Protein 5JUH (pdb70)

Radius of gyration: 14.0 Å; Cα contacts (8 Å, |Δi|>4): 330; chains: 1; bounding box: 34×38×30 Å

Structure (mmCIF, N/CA/C/O backbone):
data_5JUH
#
_entry.id   5JUH
#
_cell.length_a   34.960
_cell.length_b   43.340
_cell.length_c   78.840
_cell.angle_alpha   90.00
_cell.angle_beta   90.00
_cell.angle_gamma   90.00
#
_symmetry.space_group_name_H-M   'P 21 21 21'
#
loop_
_entity.id
_entity.type
_entity.pdbx_description
1 polymer 'Antifreeze protein'
2 non-polymer 'CALCIUM ION'
3 water water
#
loop_
_atom_site.group_PDB
_atom_site.id
_atom_site.type_symbol
_atom_site.label_atom_id
_atom_site.label_alt_id
_atom_site.label_comp_id
_atom_site.label_asym_id
_atom_site.label_entity_id
_atom_site.label_seq_id
_atom_site.pdbx_PDB_ins_code
_atom_site.Cartn_x
_atom_site.Cartn_y
_atom_site.Cartn_z
_atom_site.occupancy
_atom_site.B_iso_or_equiv
_atom_site.auth_seq_id
_atom_site.auth_comp_id
_atom_site.auth_asym_id
_atom_site.auth_atom_id
_atom_site.pdbx_PDB_model_num
ATOM 1 N N . THR A 1 67 ? 18.558 3.496 22.650 1.00 52.12 21 THR A N 1
ATOM 2 C CA . THR A 1 67 ? 18.269 2.541 21.462 1.00 30.75 21 THR A CA 1
ATOM 3 C C . THR A 1 67 ? 17.621 3.239 20.254 1.00 35.97 21 THR A C 1
ATOM 4 O O . THR A 1 67 ? 16.374 3.615 20.260 1.00 40.03 21 THR A O 1
ATOM 8 N N A LEU A 1 68 ? 18.461 3.454 19.233 0.50 32.43 22 LEU A N 1
ATOM 9 N N B LEU A 1 68 ? 18.466 3.421 19.247 0.50 31.96 22 LEU A N 1
ATOM 10 C CA A LEU A 1 68 ? 18.190 4.269 18.015 0.50 25.58 22 LEU A CA 1
ATOM 11 C CA B LEU A 1 68 ? 18.146 4.194 18.045 0.50 25.25 22 LEU A CA 1
ATOM 12 C C A LEU A 1 68 ? 18.253 3.400 16.754 0.50 25.81 22 LEU A C 1
ATOM 13 C C B LEU A 1 68 ? 18.195 3.273 16.862 0.50 25.43 22 LEU A C 1
ATOM 14 O O A LEU A 1 68 ? 19.312 2.813 16.441 0.50 26.88 22 LEU A O 1
ATOM 15 O O B LEU A 1 68 ? 19.236 2.726 16.524 0.50 27.81 22 LEU A O 1
ATOM 24 N N . ILE A 1 69 ? 17.102 3.246 16.143 1.00 29.78 23 ILE A N 1
ATOM 25 C CA . ILE A 1 69 ? 16.862 2.249 15.176 1.00 21.86 23 ILE A CA 1
ATOM 26 C C . ILE A 1 69 ? 16.466 2.980 13.916 1.00 21.79 23 ILE A C 1
ATOM 27 O O . ILE A 1 69 ? 15.615 3.824 13.937 1.00 25.89 23 ILE A O 1
ATOM 32 N N . GLY A 1 70 ? 17.090 2.557 12.768 1.00 17.89 24 GLY A N 1
ATOM 33 C CA . GLY A 1 70 ? 16.681 3.053 11.480 1.00 15.76 24 GLY A CA 1
ATOM 34 C C . GLY A 1 70 ? 15.539 2.241 10.900 1.00 15.95 24 GLY A C 1
ATOM 35 O O . GLY A 1 70 ? 14.822 1.545 11.673 1.00 20.17 24 GLY A O 1
ATOM 36 N N . GLY A 1 71 ? 15.335 2.368 9.592 1.00 13.69 25 GLY A N 1
ATOM 37 C CA . GLY A 1 71 ? 14.398 1.569 8.883 1.00 14.84 25 GLY A CA 1
ATOM 38 C C . GLY A 1 71 ? 15.018 0.933 7.711 1.00 14.78 25 GLY A C 1
ATOM 39 O O . GLY A 1 71 ? 16.232 0.783 7.637 1.00 14.63 25 GLY A O 1
ATOM 40 N N . GLN A 1 72 ? 14.195 0.450 6.737 1.00 16.06 26 GLN A N 1
ATOM 41 C CA . GLN A 1 72 ? 14.691 -0.350 5.669 1.00 18.30 26 GLN A CA 1
ATOM 42 C C . GLN A 1 72 ? 15.454 0.504 4.622 1.00 17.08 26 GLN A C 1
ATOM 43 O O . GLN A 1 72 ? 16.112 -0.075 3.769 1.00 22.17 26 GLN A O 1
ATOM 49 N N . GLY A 1 73 ? 15.402 1.845 4.700 1.00 15.68 27 GLY A N 1
ATOM 50 C CA . GLY A 1 73 ? 16.168 2.694 3.798 1.00 15.79 27 GLY A CA 1
ATOM 51 C C . GLY A 1 73 ? 17.509 3.088 4.355 1.00 13.93 27 GLY A C 1
ATOM 52 O O . GLY A 1 73 ? 18.012 2.534 5.357 1.00 15.21 27 GLY A O 1
ATOM 53 N N . ASP A 1 74 ? 18.086 4.040 3.664 1.00 13.45 28 ASP A N 1
ATOM 54 C CA . ASP A 1 74 ? 19.462 4.514 3.920 1.00 11.89 28 ASP A CA 1
ATOM 55 C C . ASP A 1 74 ? 19.439 5.639 4.934 1.00 15.52 28 ASP A C 1
ATOM 56 O O . ASP A 1 74 ? 18.991 6.757 4.566 1.00 16.09 28 ASP A O 1
ATOM 61 N N . ASP A 1 75 ? 19.773 5.321 6.170 1.00 12.05 29 ASP A N 1
ATOM 62 C CA . ASP A 1 75 ? 19.601 6.218 7.303 1.00 12.00 29 ASP A CA 1
ATOM 63 C C . ASP A 1 75 ? 20.920 6.812 7.782 1.00 11.43 29 ASP A C 1
ATOM 64 O O . ASP A 1 75 ? 22.023 6.386 7.353 1.00 13.12 29 ASP A O 1
ATOM 69 N N . VAL A 1 76 ? 20.785 7.830 8.641 1.00 12.52 30 VAL A N 1
ATOM 70 C CA . VAL A 1 76 ? 21.985 8.399 9.266 1.00 13.84 30 VAL A CA 1
ATOM 71 C C . VAL A 1 76 ? 21.600 8.354 10.757 1.00 13.24 30 VAL A C 1
ATOM 72 O O . VAL A 1 76 ? 20.653 8.954 11.224 1.00 14.88 30 VAL A O 1
ATOM 76 N N . LEU A 1 77 ? 22.395 7.631 11.547 1.00 12.59 31 LEU A N 1
ATOM 77 C CA A LEU A 1 77 ? 22.115 7.325 12.944 0.50 13.14 31 LEU A CA 1
ATOM 78 C CA B LEU A 1 77 ? 22.105 7.333 12.939 0.50 13.02 31 LEU A CA 1
ATOM 79 C C . LEU A 1 77 ? 23.229 7.967 13.804 1.00 13.15 31 LEU A C 1
ATOM 80 O O . LEU A 1 77 ? 24.422 7.893 13.500 1.00 14.33 31 LEU A O 1
ATOM 89 N N . PHE A 1 78 ? 22.820 8.585 14.910 1.00 13.10 32 PHE A N 1
ATOM 90 C CA . PHE A 1 78 ? 23.764 9.286 15.770 1.00 14.38 32 PHE A CA 1
ATOM 91 C C . PHE A 1 78 ? 23.217 9.333 17.180 1.00 13.88 32 PHE A C 1
ATOM 92 O O . PHE A 1 78 ? 22.106 9.778 17.397 1.00 15.72 32 PHE A O 1
ATOM 100 N N . GLY A 1 79 ? 24.045 8.921 18.122 1.00 12.91 33 GLY A N 1
ATOM 101 C CA . GLY A 1 79 ? 23.562 8.884 19.562 1.00 14.60 33 GLY A CA 1
ATOM 102 C C . GLY A 1 79 ? 23.796 10.216 20.309 1.00 15.57 33 GLY A C 1
ATOM 103 O O . GLY A 1 79 ? 23.481 10.307 21.462 1.00 16.29 33 GLY A O 1
ATOM 104 N N . GLY A 1 80 ? 24.463 11.161 19.652 1.00 14.54 34 GLY A N 1
ATOM 105 C CA . GLY A 1 80 ? 24.931 12.389 20.313 1.00 16.74 34 GLY A CA 1
ATOM 106 C C . GLY A 1 80 ? 26.357 12.506 20.652 1.00 20.70 34 GLY A C 1
ATOM 107 O O . GLY A 1 80 ? 27.028 11.512 20.825 1.00 16.39 34 GLY A O 1
ATOM 108 N N . ASP A 1 81 ? 26.834 13.753 20.808 1.00 19.29 35 ASP A N 1
ATOM 109 C CA . ASP A 1 81 ? 28.181 13.940 21.362 1.00 18.49 35 ASP A CA 1
ATOM 110 C C . ASP A 1 81 ? 27.924 13.962 22.906 1.00 20.85 35 ASP A C 1
ATOM 111 O O . ASP A 1 81 ? 27.846 15.025 23.524 1.00 22.18 35 ASP A O 1
ATOM 116 N N . ASP A 1 82 ? 27.818 12.770 23.542 1.00 18.93 36 ASP A N 1
ATOM 117 C CA . ASP A 1 82 ? 27.186 12.53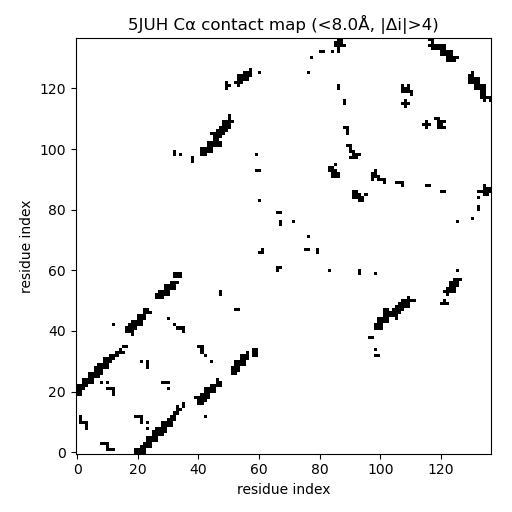8 24.880 1.00 16.21 36 ASP A CA 1
ATOM 118 C C . ASP A 1 82 ? 28.221 11.817 25.762 1.00 16.49 36 ASP A C 1
ATOM 119 O O . ASP A 1 82 ? 29.360 11.718 25.378 1.00 19.05 36 ASP A O 1
ATOM 124 N N . SER A 1 83 ? 27.809 11.220 26.901 1.00 15.49 37 SER A N 1
ATOM 125 C CA . SER A 1 83 ? 28.659 10.435 27.825 1.00 16.18 37 SER A CA 1
ATOM 126 C C . SER A 1 83 ? 28.046 9.119 28.156 1.00 17.17 37 SER A C 1
ATOM 127 O O . SER A 1 83 ? 28.387 8.509 29.168 1.00 18.51 37 SER A O 1
ATOM 130 N N . LEU A 1 84 ? 27.200 8.617 27.283 1.00 14.91 38 LEU A N 1
ATOM 131 C CA . LEU A 1 84 ? 26.444 7.435 27.547 1.00 14.86 38 LEU A CA 1
ATOM 132 C C . LEU A 1 84 ? 26.432 6.467 26.381 1.00 13.76 38 LEU A C 1
ATOM 133 O O . LEU A 1 84 ? 26.487 6.897 25.249 1.00 14.84 38 LEU A O 1
ATOM 138 N N . VAL A 1 85 ? 26.323 5.201 26.695 1.00 13.67 39 VAL A N 1
ATOM 139 C CA . VAL A 1 85 ? 26.173 4.198 25.634 1.00 13.81 39 VAL A CA 1
ATOM 140 C C . VAL A 1 85 ? 24.822 4.256 25.018 1.00 13.80 39 VAL A C 1
ATOM 141 O O . VAL A 1 85 ? 23.788 4.073 25.668 1.00 16.80 39 VAL A O 1
ATOM 145 N N . ASP A 1 86 ? 24.817 4.381 23.704 1.00 14.43 40 ASP A N 1
ATOM 146 C CA . ASP A 1 86 ? 23.602 4.185 22.897 1.00 13.44 40 ASP A CA 1
ATOM 147 C C . ASP A 1 86 ? 23.738 2.910 22.094 1.00 13.32 40 ASP A C 1
ATOM 148 O O . ASP A 1 86 ? 24.860 2.559 21.742 1.00 14.00 40 ASP A O 1
ATOM 153 N N . THR A 1 87 ? 22.611 2.268 21.855 1.00 12.59 41 THR A N 1
ATOM 154 C CA . THR A 1 87 ? 22.621 1.085 20.965 1.00 13.40 41 THR A CA 1
ATOM 155 C C . THR A 1 87 ? 22.025 1.559 19.632 1.00 14.41 41 THR A C 1
ATOM 156 O O . THR A 1 87 ? 20.918 2.019 19.584 1.00 17.49 41 THR A O 1
ATOM 160 N N . LEU A 1 88 ? 22.755 1.378 18.583 1.00 13.30 42 LEU A N 1
ATOM 161 C CA . LEU A 1 88 ? 22.428 1.895 17.260 1.00 13.60 42 LEU A CA 1
ATOM 162 C C . LEU A 1 88 ? 22.196 0.682 16.369 1.00 11.77 42 LEU A C 1
ATOM 163 O O . LEU A 1 88 ? 23.050 -0.216 16.322 1.00 13.19 42 LEU A O 1
ATOM 168 N N . THR A 1 89 ? 21.100 0.652 15.652 1.00 12.54 43 THR A N 1
ATOM 169 C CA . THR A 1 89 ? 20.800 -0.425 14.712 1.00 10.92 43 THR A CA 1
ATOM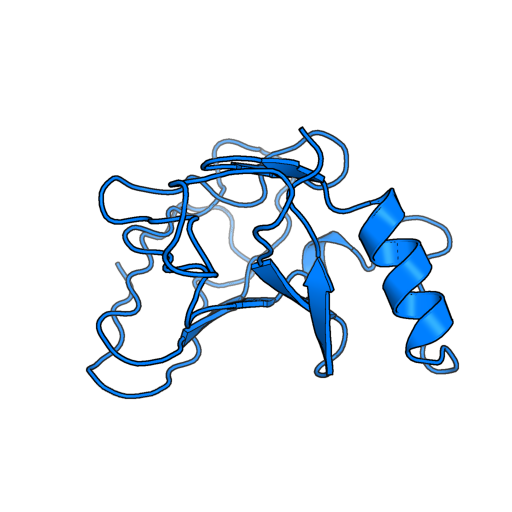 170 C C . THR A 1 89 ? 20.315 0.168 13.368 1.00 14.35 43 THR A C 1
ATOM 171 O O . THR A 1 89 ? 19.321 0.904 13.353 1.00 14.59 43 THR A O 1
ATOM 175 N N . GLY A 1 90 ? 20.961 -0.188 12.262 1.00 12.41 44 GLY A N 1
ATOM 176 C CA . GLY A 1 90 ? 20.604 0.439 10.998 1.00 13.27 44 GLY A CA 1
ATOM 177 C C . GLY A 1 90 ? 19.460 -0.248 10.232 1.00 12.34 44 GLY A C 1
ATOM 178 O O . GLY A 1 90 ? 18.768 0.388 9.447 1.00 12.83 44 GLY A O 1
ATOM 179 N N . LEU A 1 91 ? 19.325 -1.552 10.476 1.00 14.40 45 LEU A N 1
ATOM 180 C CA . LEU A 1 91 ? 18.410 -2.368 9.711 1.00 14.24 45 LEU A CA 1
ATOM 181 C C . LEU A 1 91 ? 18.863 -2.383 8.242 1.00 14.06 45 LEU A C 1
ATOM 182 O O . LEU A 1 91 ? 20.047 -2.169 7.945 1.00 14.21 45 LEU A O 1
ATOM 187 N N . GLU A 1 92 ? 17.928 -2.712 7.323 1.00 14.50 46 GLU A N 1
ATOM 188 C CA . GLU A 1 92 ? 18.274 -2.771 5.979 1.00 14.80 46 GLU A CA 1
ATOM 189 C C . GLU A 1 92 ? 18.683 -1.409 5.426 1.00 13.69 46 GLU A C 1
ATOM 190 O O . GLU A 1 92 ? 18.556 -0.391 6.061 1.00 13.93 46 GLU A O 1
ATOM 196 N N . GLY A 1 93 ? 19.207 -1.435 4.229 1.00 13.19 47 GLY A N 1
ATOM 197 C CA . GLY A 1 93 ? 19.737 -0.279 3.624 1.00 14.55 47 GLY A CA 1
ATOM 198 C C . GLY A 1 93 ? 21.139 0.032 4.089 1.00 11.59 47 GLY A C 1
ATOM 199 O O . GLY A 1 93 ? 21.682 -0.605 4.970 1.00 12.52 47 GLY A O 1
ATOM 200 N N . SER A 1 94 ? 21.728 1.060 3.469 1.00 12.59 48 SER A N 1
ATOM 201 C CA . SER A 1 94 ? 23.115 1.366 3.679 1.00 11.17 48 SER A CA 1
ATOM 202 C C . SER A 1 94 ? 23.129 2.575 4.638 1.00 14.04 48 SER A C 1
ATOM 203 O O . SER A 1 94 ? 22.717 3.680 4.233 1.00 13.20 48 SER A O 1
ATOM 206 N N . ASP A 1 95 ? 23.476 2.339 5.888 1.00 10.73 49 ASP A N 1
ATOM 207 C CA . ASP A 1 95 ? 23.285 3.316 6.963 1.00 11.81 49 ASP A CA 1
ATOM 208 C C . ASP A 1 95 ? 24.613 3.880 7.341 1.00 10.84 49 ASP A C 1
ATOM 209 O O . ASP A 1 95 ? 25.627 3.166 7.443 1.00 12.27 49 ASP A O 1
ATOM 214 N N . ILE A 1 96 ? 24.598 5.171 7.689 1.00 10.27 50 ILE A N 1
ATOM 215 C CA . ILE A 1 96 ? 25.808 5.821 8.216 1.00 10.53 50 ILE A CA 1
ATOM 216 C C . ILE A 1 96 ? 25.617 5.915 9.747 1.00 11.68 50 ILE A C 1
ATOM 217 O O . ILE A 1 96 ? 24.619 6.434 10.232 1.00 11.40 50 ILE A O 1
ATOM 222 N N . PHE A 1 97 ? 26.587 5.407 10.462 1.00 10.01 51 PHE A N 1
ATOM 223 C CA . PHE A 1 97 ? 26.633 5.569 11.892 1.00 10.62 51 PHE A CA 1
ATOM 224 C C . PHE A 1 97 ? 27.642 6.622 12.230 1.00 11.52 51 PHE A C 1
ATOM 225 O O . PHE A 1 97 ? 28.824 6.494 11.931 1.00 11.18 51 PHE A O 1
ATOM 233 N N . ILE A 1 98 ? 27.146 7.736 12.784 1.00 10.33 52 ILE A N 1
ATOM 234 C CA . ILE A 1 98 ? 28.059 8.798 13.234 1.00 10.89 52 ILE A CA 1
ATOM 235 C C . ILE A 1 98 ? 28.522 8.580 14.626 1.00 12.07 52 ILE A C 1
ATOM 236 O O . ILE A 1 98 ? 27.687 8.352 15.487 1.00 14.46 52 ILE A O 1
ATOM 241 N N . LEU A 1 99 ? 29.813 8.562 14.854 1.00 11.50 53 LEU A N 1
ATOM 242 C CA . LEU A 1 99 ? 30.340 8.225 16.160 1.00 11.88 53 LEU A CA 1
ATOM 243 C C . LEU A 1 99 ? 31.076 9.450 16.747 1.00 13.98 53 LEU A C 1
ATOM 244 O O . LEU A 1 99 ? 31.798 10.145 16.099 1.00 16.03 53 LEU A O 1
ATOM 249 N N . ASN A 1 100 ? 30.881 9.599 18.020 1.00 13.30 54 ASN A N 1
ATOM 250 C CA . ASN A 1 100 ? 31.514 10.608 18.871 1.00 12.03 54 ASN A CA 1
ATOM 251 C C . ASN A 1 100 ? 32.747 10.058 19.503 1.00 13.40 54 ASN A C 1
ATOM 252 O O . ASN A 1 100 ? 32.811 8.904 19.963 1.00 16.16 54 ASN A O 1
ATOM 257 N N . ASP A 1 101 ? 33.708 10.930 19.702 1.00 14.12 55 ASP A N 1
ATOM 258 C CA . ASP A 1 101 ? 34.919 10.550 20.421 1.00 16.62 55 ASP A CA 1
ATOM 259 C C . ASP A 1 101 ? 34.674 10.817 21.926 1.00 16.32 55 ASP A C 1
ATOM 260 O O . ASP A 1 101 ? 34.482 11.885 22.336 1.00 28.16 55 ASP A O 1
ATOM 265 N N . THR A 1 102 ? 34.828 9.863 22.737 1.00 14.56 56 T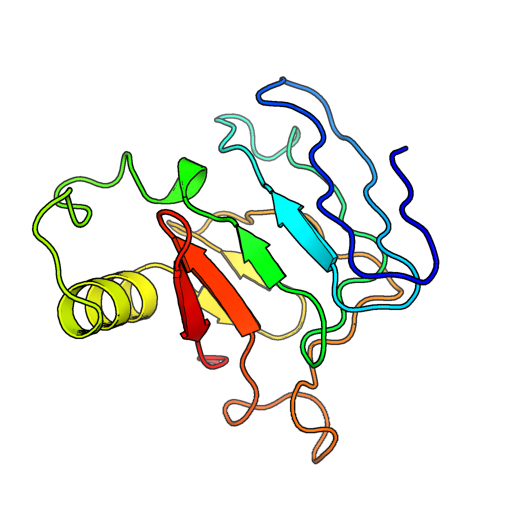HR A N 1
ATOM 266 C CA . THR A 1 102 ? 34.726 9.958 24.193 1.00 13.96 56 THR A CA 1
ATOM 267 C C . THR A 1 102 ? 36.141 9.823 24.757 1.00 16.16 56 THR A C 1
ATOM 268 O O . THR A 1 102 ? 36.996 9.306 24.121 1.00 17.04 56 THR A O 1
ATOM 272 N N . THR A 1 103 ? 36.362 10.307 25.988 1.00 13.59 57 THR A N 1
ATOM 273 C CA . THR A 1 103 ? 37.597 10.009 26.659 1.00 13.87 57 THR A CA 1
ATOM 274 C C . THR A 1 103 ? 37.522 8.745 27.463 1.00 15.68 57 THR A C 1
ATOM 275 O O . THR A 1 103 ? 38.530 8.088 27.626 1.00 19.41 57 THR A O 1
ATOM 279 N N . ASP A 1 104 ? 36.330 8.340 27.891 1.00 15.72 58 ASP A N 1
ATOM 280 C CA . ASP A 1 104 ? 36.131 7.102 28.683 1.00 14.98 58 ASP A CA 1
ATOM 281 C C . ASP A 1 104 ? 35.660 6.045 27.626 1.00 14.00 58 ASP A C 1
ATOM 282 O O . ASP A 1 104 ? 34.569 6.131 27.090 1.00 14.17 58 ASP A O 1
ATOM 287 N N . VAL A 1 105 ? 36.479 5.036 27.445 1.00 17.77 59 VAL A N 1
ATOM 288 C CA . VAL A 1 105 ? 36.143 4.013 26.410 1.00 18.98 59 VAL A CA 1
ATOM 289 C C . VAL A 1 105 ? 34.915 3.208 26.839 1.00 16.46 59 VAL A C 1
ATOM 290 O O . VAL A 1 105 ? 34.259 2.533 26.014 1.00 21.06 59 VAL A O 1
ATOM 294 N N . LEU A 1 106 ? 34.539 3.223 28.120 1.00 15.38 60 LEU A N 1
ATOM 295 C CA . LEU A 1 106 ? 33.296 2.601 28.523 1.00 15.37 60 LEU A CA 1
ATOM 296 C C . LEU A 1 106 ? 32.022 3.323 28.122 1.00 17.31 60 LEU A C 1
ATOM 297 O O . LEU A 1 106 ? 30.949 2.793 28.346 1.00 20.65 60 LEU A O 1
ATOM 302 N N . ASN A 1 107 ? 32.140 4.540 27.568 1.00 14.56 61 ASN A N 1
ATOM 303 C CA . ASN A 1 107 ? 30.989 5.282 27.192 1.00 13.54 61 ASN A CA 1
ATOM 304 C C . ASN A 1 107 ? 30.697 5.223 25.712 1.00 13.17 61 ASN A C 1
ATOM 305 O O . ASN A 1 107 ? 29.817 5.869 25.233 1.00 13.78 61 ASN A O 1
ATOM 310 N N . ILE A 1 108 ? 31.448 4.387 24.995 1.00 12.26 62 ILE A N 1
ATOM 311 C CA . ILE A 1 108 ? 31.250 4.324 23.540 1.00 12.94 62 ILE A CA 1
ATOM 312 C C . ILE A 1 108 ? 29.988 3.543 23.179 1.00 11.82 62 ILE A C 1
ATOM 313 O O . ILE A 1 108 ? 29.517 2.705 23.910 1.00 13.70 62 ILE A O 1
ATOM 318 N N . ASP A 1 109 ? 29.443 3.898 22.002 1.00 11.65 63 ASP A N 1
ATOM 319 C CA . ASP A 1 109 ? 28.220 3.267 21.501 1.00 11.70 63 ASP A CA 1
ATOM 320 C C . ASP A 1 109 ? 28.413 1.812 21.018 1.00 10.81 63 ASP A C 1
ATOM 321 O O . ASP A 1 109 ? 29.497 1.411 20.664 1.00 13.11 63 ASP A O 1
ATOM 326 N N . THR A 1 110 ? 27.283 1.086 21.000 1.00 10.52 64 THR A N 1
ATOM 327 C CA . THR A 1 110 ? 27.190 -0.232 20.364 1.00 11.87 64 THR A CA 1
ATOM 328 C C . THR A 1 110 ? 26.480 -0.049 19.037 1.00 11.19 64 THR A C 1
ATOM 329 O O . THR A 1 110 ? 25.413 0.602 18.956 1.00 12.64 64 THR A O 1
ATOM 333 N N . ILE A 1 111 ? 27.065 -0.620 17.982 1.00 10.31 65 ILE A N 1
ATOM 334 C CA . ILE A 1 111 ? 26.411 -0.737 16.682 1.00 10.95 65 ILE A CA 1
ATOM 335 C C . ILE A 1 111 ? 26.053 -2.201 16.554 1.00 11.00 65 ILE A C 1
ATOM 336 O O . ILE A 1 111 ? 26.968 -3.027 16.457 1.00 11.00 65 ILE A O 1
ATOM 341 N N . THR A 1 112 ? 24.786 -2.517 16.550 1.00 12.52 66 THR A N 1
ATOM 342 C CA . THR A 1 112 ? 24.386 -3.926 16.644 1.00 14.81 66 THR A CA 1
ATOM 343 C C . THR A 1 112 ? 24.557 -4.698 15.327 1.00 12.91 66 THR A C 1
ATOM 344 O O . THR A 1 112 ? 24.881 -5.902 15.462 1.00 15.76 66 THR A O 1
ATOM 348 N N . ASP A 1 113 ? 24.518 -4.024 14.159 1.00 11.38 67 ASP A N 1
ATOM 349 C CA . ASP A 1 113 ? 24.326 -4.753 12.937 1.00 10.92 67 ASP A CA 1
ATOM 350 C C . ASP A 1 113 ? 25.132 -4.088 11.808 1.00 12.41 67 ASP A C 1
ATOM 351 O O . ASP A 1 113 ? 24.592 -3.926 10.669 1.00 15.68 67 ASP A O 1
ATOM 356 N N . PHE A 1 114 ? 26.411 -3.754 12.060 1.00 11.79 68 PHE A N 1
ATOM 357 C CA . PHE A 1 114 ? 27.165 -3.087 11.005 1.00 11.05 68 PHE A CA 1
ATOM 358 C C . PHE A 1 114 ? 27.419 -4.122 9.888 1.00 12.08 68 PHE A C 1
ATOM 359 O O . PHE A 1 114 ? 28.103 -5.104 10.143 1.00 13.62 68 PHE A O 1
ATOM 367 N N . ASN A 1 115 ? 27.031 -3.763 8.679 1.00 11.26 69 ASN A N 1
ATOM 368 C CA . ASN A 1 115 ? 27.263 -4.602 7.500 1.00 11.91 69 ASN A CA 1
ATOM 369 C C . ASN A 1 115 ? 28.254 -3.845 6.652 1.00 11.96 69 ASN A C 1
ATOM 370 O O . ASN A 1 115 ? 27.907 -2.883 5.964 1.00 12.75 69 ASN A O 1
ATOM 375 N N . ALA A 1 116 ? 29.464 -4.379 6.520 1.00 11.01 70 ALA A N 1
ATOM 376 C CA . ALA A 1 116 ? 30.562 -3.661 5.875 1.00 10.63 70 ALA A CA 1
ATOM 377 C C . ALA A 1 116 ? 30.296 -3.495 4.354 1.00 11.60 70 ALA A C 1
ATOM 378 O O . ALA A 1 116 ? 30.965 -2.639 3.718 1.00 14.52 70 ALA A O 1
ATOM 380 N N . ALA A 1 117 ? 29.494 -4.377 3.748 1.00 12.20 71 ALA A N 1
ATOM 381 C CA . ALA A 1 117 ? 29.193 -4.214 2.328 1.00 12.66 71 ALA A CA 1
ATOM 382 C C . ALA A 1 117 ? 28.180 -3.120 2.034 1.00 14.45 71 ALA A C 1
ATOM 383 O O . ALA A 1 117 ? 28.051 -2.722 0.864 1.00 17.28 71 ALA A O 1
ATOM 385 N N . GLU A 1 118 ? 27.612 -2.498 3.078 1.00 11.46 72 GLU A N 1
ATOM 386 C CA . GLU A 1 118 ? 26.473 -1.556 2.832 1.00 10.80 72 GLU A CA 1
ATOM 387 C C . GLU A 1 118 ? 26.616 -0.266 3.712 1.00 11.67 72 GLU A C 1
ATOM 388 O O . GLU A 1 118 ? 26.553 0.839 3.223 1.00 11.26 72 GLU A O 1
ATOM 394 N N . ASP A 1 119 ? 26.823 -0.462 5.009 1.00 11.07 73 ASP A N 1
ATOM 395 C CA . ASP A 1 119 ? 26.855 0.612 5.956 1.00 9.31 73 ASP A CA 1
ATOM 396 C C . ASP A 1 119 ? 28.218 1.330 5.946 1.00 10.47 73 ASP A C 1
ATOM 397 O O . ASP A 1 119 ? 29.179 0.897 5.340 1.00 11.39 73 ASP A O 1
ATOM 402 N N . ALA A 1 120 ? 28.279 2.452 6.709 1.00 10.57 74 ALA A N 1
ATOM 403 C CA . ALA A 1 120 ? 29.504 3.249 6.794 1.00 10.26 74 ALA A CA 1
ATOM 404 C C . ALA A 1 120 ? 29.613 3.883 8.149 1.00 10.93 74 ALA A C 1
ATOM 405 O O . ALA A 1 120 ? 28.657 3.983 8.837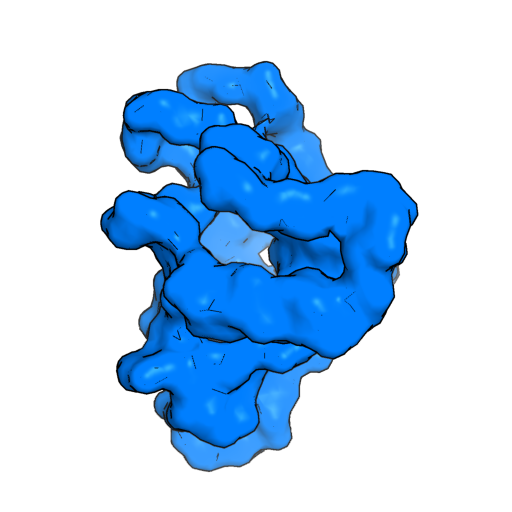 1.00 11.45 74 ALA A O 1
ATOM 407 N N . LEU A 1 121 ? 30.812 4.254 8.538 1.00 9.08 75 LEU A N 1
ATOM 408 C CA . LEU A 1 121 ? 31.064 4.919 9.787 1.00 9.57 75 LEU A CA 1
ATOM 409 C C . LEU A 1 121 ? 31.599 6.333 9.537 1.00 11.07 75 LEU A C 1
ATOM 410 O O . LEU A 1 121 ? 32.571 6.522 8.827 1.00 11.29 75 LEU A O 1
ATOM 415 N N . ASP A 1 122 ? 30.942 7.316 10.129 1.00 10.02 76 ASP A N 1
ATOM 416 C CA . ASP A 1 122 ? 31.458 8.694 10.094 1.00 10.63 76 ASP A CA 1
ATOM 417 C C . ASP A 1 122 ? 32.374 8.880 11.305 1.00 11.04 76 ASP A C 1
ATOM 418 O O . ASP A 1 122 ? 31.864 8.960 12.434 1.00 12.74 76 ASP A O 1
ATOM 423 N N . LEU A 1 123 ? 33.646 8.940 11.022 1.00 10.74 77 LEU A N 1
ATOM 424 C CA . LEU A 1 123 ? 34.610 9.005 12.090 1.00 11.95 77 LEU A CA 1
ATOM 425 C C . LEU A 1 123 ? 35.265 10.371 12.240 1.00 11.35 77 LEU A C 1
ATOM 426 O O . LEU A 1 123 ? 36.228 10.457 12.860 1.00 12.61 77 LEU A O 1
ATOM 431 N N . THR A 1 124 ? 34.678 11.350 11.601 1.00 10.97 78 THR A N 1
ATOM 432 C CA . THR A 1 124 ? 35.260 12.722 11.661 1.00 11.89 78 THR A CA 1
ATOM 433 C C . THR A 1 124 ? 35.587 13.197 13.059 1.00 12.87 78 THR A C 1
ATOM 434 O O . THR A 1 124 ? 36.625 13.691 13.267 1.00 14.86 78 THR A O 1
ATOM 438 N N . ASP A 1 125 ? 34.672 12.934 13.983 1.00 12.11 79 ASP A N 1
ATOM 439 C CA . ASP A 1 125 ? 34.932 13.416 15.348 1.00 12.56 79 ASP A CA 1
ATOM 440 C C . ASP A 1 125 ? 36.089 12.725 16.057 1.00 13.46 79 ASP A C 1
ATOM 441 O O . ASP A 1 125 ? 36.720 13.279 16.879 1.00 15.56 79 ASP A O 1
ATOM 446 N N . LEU A 1 126 ? 36.394 11.520 15.682 1.00 12.89 80 LEU A N 1
ATOM 447 C CA . LEU A 1 126 ? 37.527 10.823 16.253 1.00 14.10 80 LEU A CA 1
ATOM 448 C C . LEU A 1 126 ? 38.858 11.206 15.643 1.00 14.44 80 LEU A C 1
ATOM 449 O O . LEU A 1 126 ? 39.864 10.952 16.206 1.00 18.28 80 LEU A O 1
ATOM 454 N N . LEU A 1 127 ? 38.822 11.701 14.428 1.00 13.46 81 LEU A N 1
ATOM 455 C CA . LEU A 1 127 ? 39.985 11.931 13.623 1.00 13.20 81 LEU A CA 1
ATOM 456 C C . LEU A 1 127 ? 40.482 13.381 13.638 1.00 15.09 81 LEU A C 1
ATOM 457 O O . LEU A 1 127 ? 41.655 13.638 13.518 1.00 15.88 81 LEU A O 1
ATOM 462 N N . THR A 1 128 ? 39.541 14.289 13.783 1.00 14.10 82 THR A N 1
ATOM 463 C CA A THR A 1 128 ? 39.864 15.741 13.659 0.50 16.80 82 THR A CA 1
ATOM 464 C CA B THR A 1 128 ? 39.864 15.736 13.664 0.50 16.03 82 THR A CA 1
ATOM 465 C C . THR A 1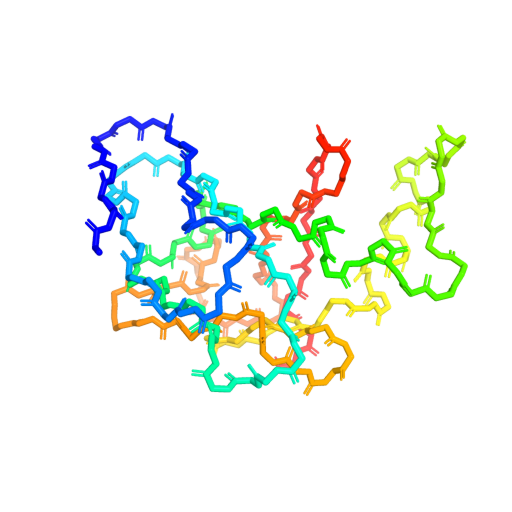 128 ? 40.812 16.277 14.713 1.00 18.09 82 THR A C 1
ATOM 466 O O . THR A 1 128 ? 41.662 17.113 14.354 1.00 20.96 82 THR A O 1
ATOM 473 N N . GLY A 1 129 ? 40.752 15.770 15.911 1.00 18.49 83 GLY A N 1
ATOM 474 C CA . GLY A 1 129 ? 41.665 16.226 16.956 1.00 20.05 83 GLY A CA 1
ATOM 475 C C . GLY A 1 129 ? 43.042 15.593 16.960 1.00 20.36 83 GLY A C 1
ATOM 476 O O . GLY A 1 129 ? 43.873 15.884 17.884 1.00 24.96 83 GLY A O 1
ATOM 477 N N . ILE A 1 130 ? 43.345 14.702 15.979 1.00 16.80 84 ILE A N 1
ATOM 478 C CA . ILE A 1 130 ? 44.728 14.178 15.823 1.00 18.44 84 ILE A CA 1
ATOM 479 C C . ILE A 1 130 ? 45.600 15.219 15.218 1.00 20.65 84 ILE A C 1
ATOM 480 O O . ILE A 1 130 ? 45.208 15.911 14.280 1.00 24.73 84 ILE A O 1
ATOM 485 N N . ALA A 1 131 ? 46.701 15.486 15.875 1.00 27.78 85 ALA A N 1
ATOM 486 C CA . ALA A 1 131 ? 47.602 16.509 15.434 1.00 30.53 85 ALA A CA 1
ATOM 487 C C . ALA A 1 131 ? 47.926 16.280 13.935 1.00 32.13 85 ALA A C 1
ATOM 488 O O . ALA A 1 131 ? 48.177 15.156 13.495 1.00 33.54 85 ALA A O 1
ATOM 490 N N . GLY A 1 132 ? 47.820 17.350 13.146 1.00 37.47 86 GLY A N 1
ATOM 491 C CA . GLY A 1 132 ? 48.075 17.246 11.713 1.00 34.41 86 GLY A CA 1
ATOM 492 C C . GLY A 1 132 ? 46.913 16.626 10.884 1.00 30.72 86 GLY A C 1
ATOM 493 O O . GLY A 1 132 ? 47.069 16.296 9.679 1.00 35.86 86 GLY A O 1
ATOM 494 N N . SER A 1 133 ? 45.718 16.421 11.462 1.00 24.39 87 SER A N 1
ATOM 495 C CA . SER A 1 133 ? 44.645 15.892 10.660 1.00 20.06 87 SER A CA 1
ATOM 496 C C . SER A 1 133 ? 44.352 16.794 9.450 1.00 19.38 87 SER A C 1
ATOM 497 O O . SER A 1 133 ? 44.524 18.023 9.496 1.00 20.99 87 SER A O 1
ATOM 500 N N . PRO A 1 134 ? 43.838 16.190 8.336 1.00 17.11 88 PRO A N 1
ATOM 501 C CA . PRO A 1 134 ? 43.645 16.978 7.103 1.00 15.98 88 PRO A CA 1
ATOM 502 C C . PRO A 1 134 ? 42.563 18.038 7.318 1.00 16.69 88 PRO A C 1
ATOM 503 O O . PRO A 1 134 ? 41.523 17.787 7.866 1.00 17.51 88 PRO A O 1
ATOM 507 N N . GLY A 1 135 ? 42.908 19.208 6.895 1.00 17.12 89 GLY A N 1
ATOM 508 C CA . GLY A 1 135 ? 42.082 20.370 6.955 1.00 19.79 89 GLY A CA 1
ATOM 509 C C . GLY A 1 135 ? 41.226 20.615 5.757 1.00 17.56 89 GLY A C 1
ATOM 510 O O . GLY A 1 135 ? 41.042 19.778 4.869 1.00 15.05 89 GLY A O 1
ATOM 511 N N . LYS A 1 136 ? 40.681 21.819 5.720 1.00 15.87 90 LYS A N 1
ATOM 512 C CA . LYS A 1 136 ? 39.769 22.236 4.653 1.00 17.85 90 LYS A CA 1
ATOM 513 C C . LYS A 1 136 ? 40.364 22.170 3.223 1.00 16.30 90 LYS A C 1
ATOM 514 O O . LYS A 1 136 ? 39.599 22.138 2.282 1.00 16.87 90 LYS A O 1
ATOM 520 N N . ASP A 1 137 ? 41.695 22.237 3.081 1.00 13.50 91 ASP A N 1
ATOM 521 C CA . ASP A 1 137 ? 42.322 22.268 1.776 1.00 14.97 91 ASP A CA 1
ATOM 522 C C . ASP A 1 137 ? 42.833 20.908 1.322 1.00 14.08 91 ASP A C 1
ATOM 523 O O . ASP A 1 137 ? 43.444 20.812 0.238 1.00 13.91 91 ASP A O 1
ATOM 528 N N . ALA A 1 138 ? 42.569 19.843 2.094 1.00 13.06 92 ALA A N 1
ATOM 529 C CA . ALA A 1 138 ? 43.100 18.541 1.698 1.00 14.83 92 ALA A CA 1
ATOM 530 C C . ALA A 1 138 ? 42.277 17.940 0.586 1.00 12.54 92 ALA A C 1
ATOM 531 O O . ALA A 1 138 ? 41.020 18.020 0.552 1.00 13.96 92 ALA A O 1
ATOM 533 N N . ASP A 1 139 ? 42.980 17.208 -0.278 1.00 12.27 93 ASP A N 1
ATOM 534 C CA . ASP A 1 139 ? 42.402 16.416 -1.327 1.00 11.61 93 ASP A CA 1
ATOM 535 C C . ASP A 1 139 ? 42.122 14.984 -0.870 1.00 10.78 93 ASP A C 1
ATOM 536 O O . ASP A 1 139 ? 42.564 14.567 0.166 1.00 11.56 93 ASP A O 1
ATOM 541 N N . VAL A 1 140 ? 41.519 14.169 -1.741 1.00 11.21 94 VAL A N 1
ATOM 542 C CA . VAL A 1 140 ? 41.087 12.836 -1.318 1.00 12.71 94 VAL A CA 1
ATOM 543 C C . VAL A 1 140 ? 42.323 11.922 -1.206 1.00 12.75 94 VAL A C 1
ATOM 544 O O . VAL A 1 140 ? 42.205 10.892 -0.511 1.00 13.73 94 VAL A O 1
ATOM 548 N N . ASP A 1 141 ? 43.492 12.206 -1.836 1.00 11.91 95 ASP A N 1
ATOM 549 C CA . ASP A 1 141 ? 44.653 11.336 -1.615 1.00 13.67 95 ASP A CA 1
ATOM 550 C C . ASP A 1 141 ? 45.279 11.616 -0.299 1.00 12.48 95 ASP A C 1
ATOM 551 O O . ASP A 1 141 ? 45.625 10.677 0.455 1.00 12.88 95 ASP A O 1
ATOM 556 N N . ALA A 1 142 ? 45.368 12.840 0.127 1.00 11.77 96 ALA A N 1
ATOM 557 C CA . ALA A 1 142 ? 45.855 13.165 1.467 1.00 12.67 96 ALA A CA 1
ATOM 558 C C . ALA A 1 142 ? 44.980 12.630 2.536 1.00 11.13 96 ALA A C 1
ATOM 559 O O . ALA A 1 142 ? 45.488 12.086 3.538 1.00 12.65 96 ALA A O 1
ATOM 561 N N . VAL A 1 143 ? 43.669 12.655 2.323 1.00 10.89 97 VAL A N 1
ATOM 562 C CA . VAL A 1 143 ? 42.749 12.126 3.323 1.00 11.23 97 VAL A CA 1
ATOM 563 C C . VAL A 1 143 ? 42.904 10.626 3.398 1.00 12.02 97 VAL A C 1
ATOM 564 O O . VAL A 1 143 ? 42.985 9.980 4.469 1.00 10.45 97 VAL A O 1
ATOM 568 N N . THR A 1 144 ? 42.975 9.967 2.231 1.00 12.70 98 THR A N 1
ATOM 569 C CA . THR A 1 144 ? 43.157 8.500 2.177 1.00 13.55 98 THR A CA 1
ATOM 570 C C . THR A 1 144 ? 44.405 8.094 2.937 1.00 10.97 98 THR A C 1
ATOM 571 O O . THR A 1 144 ? 44.387 7.126 3.730 1.00 11.88 98 THR A O 1
ATOM 575 N N . GLN A 1 145 ? 45.544 8.817 2.736 1.00 11.73 99 GLN A N 1
ATOM 576 C CA . GLN A 1 145 ? 46.785 8.464 3.396 1.00 12.20 99 GLN A CA 1
ATOM 577 C C . GLN A 1 145 ? 46.641 8.585 4.928 1.00 11.56 99 GLN A C 1
ATOM 578 O O . GLN A 1 145 ? 47.057 7.734 5.709 1.00 13.53 99 GLN A O 1
ATOM 584 N N . PHE A 1 146 ? 45.965 9.625 5.376 1.00 12.51 100 PHE A N 1
ATOM 585 C CA . PHE A 1 146 ? 45.736 9.881 6.787 1.00 11.77 100 PHE A CA 1
ATOM 586 C C . PHE A 1 146 ? 44.899 8.809 7.382 1.00 10.65 100 PHE A C 1
ATOM 587 O O . PHE A 1 146 ? 45.187 8.256 8.446 1.00 11.05 100 PHE A O 1
ATOM 595 N N . LEU A 1 147 ? 43.845 8.441 6.674 1.00 9.68 101 LEU A N 1
ATOM 596 C CA . LEU A 1 147 ? 42.902 7.425 7.173 1.00 10.86 101 LEU A CA 1
ATOM 597 C C . LEU A 1 147 ? 43.541 6.024 7.214 1.00 11.02 101 LEU A C 1
ATOM 598 O O . LEU A 1 147 ? 43.344 5.244 8.183 1.00 12.76 101 LEU A O 1
ATOM 603 N N . THR A 1 148 ? 44.371 5.722 6.219 1.00 11.07 102 THR A N 1
ATOM 604 C CA . THR A 1 148 ? 45.114 4.485 6.165 1.00 12.42 102 THR A CA 1
ATOM 605 C C . THR A 1 148 ? 46.036 4.328 7.372 1.00 11.77 102 THR A C 1
ATOM 606 O O . THR A 1 148 ? 46.137 3.244 7.948 1.00 15.53 102 THR A O 1
ATOM 610 N N . GLU A 1 149 ? 46.711 5.426 7.764 1.00 11.26 103 GLU A N 1
ATOM 611 C CA . GLU A 1 149 ? 47.631 5.380 8.845 1.00 14.26 103 GLU A CA 1
ATOM 612 C C . GLU A 1 149 ? 46.890 5.324 10.216 1.00 13.28 103 GLU A C 1
ATOM 613 O O . GLU A 1 149 ? 47.302 4.641 11.128 1.00 19.09 103 GLU A O 1
ATOM 619 N N . ASN A 1 150 ? 45.722 5.927 10.315 1.00 12.36 104 ASN A N 1
ATOM 620 C CA . ASN A 1 150 ? 45.090 6.157 11.591 1.00 11.07 104 ASN A CA 1
ATOM 621 C C . ASN A 1 150 ? 43.904 5.339 11.923 1.00 12.40 104 ASN A C 1
ATOM 622 O O . ASN A 1 150 ? 43.574 5.248 13.107 1.00 16.74 104 ASN A O 1
ATOM 627 N N . VAL A 1 151 ?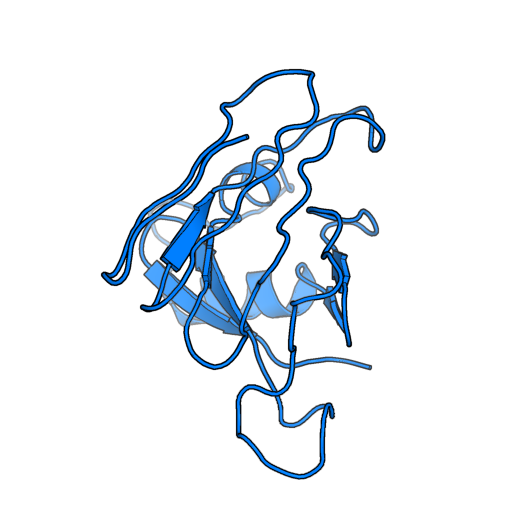 43.254 4.744 10.959 1.00 11.92 105 VAL A N 1
ATOM 628 C CA . VAL A 1 151 ? 42.075 3.951 11.196 1.00 11.20 105 VAL A CA 1
ATOM 629 C C . VAL A 1 151 ? 42.482 2.470 11.023 1.00 13.03 105 VAL A C 1
ATOM 630 O O . VAL A 1 151 ? 42.922 2.054 9.936 1.00 15.18 105 VAL A O 1
ATOM 634 N N . LYS A 1 152 ? 42.402 1.662 12.058 1.00 11.34 106 LYS A N 1
ATOM 635 C CA . LYS A 1 152 ? 42.786 0.277 12.036 1.00 12.08 106 LYS A CA 1
ATOM 636 C C . LYS A 1 152 ? 41.517 -0.548 12.012 1.00 11.52 106 LYS A C 1
ATOM 637 O O . LYS A 1 152 ? 40.760 -0.606 13.021 1.00 12.89 106 LYS A O 1
ATOM 643 N N . VAL A 1 153 ? 41.305 -1.257 10.892 1.00 10.88 107 VAL A N 1
ATOM 644 C CA . VAL A 1 153 ? 40.071 -2.066 10.687 1.00 10.67 107 VAL A CA 1
ATOM 645 C C . VAL A 1 153 ? 40.451 -3.529 10.778 1.00 12.29 107 VAL A C 1
ATOM 646 O O . VAL A 1 153 ? 41.365 -3.980 10.053 1.00 12.05 107 VAL A O 1
ATOM 650 N N . THR A 1 154 ? 39.779 -4.283 11.673 1.00 12.57 108 THR A N 1
ATOM 651 C CA . THR A 1 154 ? 39.995 -5.720 11.738 1.00 12.45 108 THR A CA 1
ATOM 652 C C . THR A 1 154 ? 38.643 -6.375 11.822 1.00 12.13 108 THR A C 1
ATOM 653 O O . THR A 1 154 ? 37.622 -5.701 11.842 1.00 13.34 108 THR A O 1
ATOM 657 N N . ASP A 1 155 ? 38.608 -7.717 11.847 1.00 12.87 109 ASP A N 1
ATOM 658 C CA . ASP A 1 155 ? 37.299 -8.363 11.857 1.00 12.01 109 ASP A CA 1
ATOM 659 C C . ASP A 1 155 ? 36.523 -8.116 13.159 1.00 13.82 109 ASP A C 1
ATOM 660 O O . ASP A 1 155 ? 36.787 -8.748 14.162 1.00 16.51 109 ASP A O 1
ATOM 665 N N . GLY A 1 156 ? 35.570 -7.240 13.114 1.00 13.41 110 GLY A N 1
ATOM 666 C CA . GLY A 1 156 ? 34.739 -6.866 14.298 1.00 13.68 110 GLY A CA 1
ATOM 667 C C . GLY A 1 156 ? 35.198 -5.708 15.120 1.00 12.14 110 GLY A C 1
ATOM 668 O O . GLY A 1 156 ? 34.583 -5.426 16.164 1.00 12.77 110 GLY A O 1
ATOM 669 N N . HIS A 1 157 ? 36.268 -5.050 14.633 1.00 11.23 111 HIS A N 1
ATOM 670 C CA . HIS A 1 157 ? 36.773 -3.904 15.347 1.00 9.87 111 HIS A CA 1
ATOM 671 C C . HIS A 1 157 ? 37.190 -2.796 14.367 1.00 11.10 111 HIS A C 1
ATOM 672 O O . HIS A 1 157 ? 37.776 -3.048 13.309 1.00 11.82 111 HIS A O 1
ATOM 679 N N . VAL A 1 158 ? 37.021 -1.562 14.863 1.00 11.55 112 VAL A N 1
ATOM 680 C CA . VAL A 1 158 ? 37.586 -0.395 14.175 1.00 9.52 112 VAL A CA 1
ATOM 681 C C . VAL A 1 158 ? 38.164 0.487 15.271 1.00 11.70 112 VAL A C 1
ATOM 682 O O . VAL A 1 158 ? 37.453 0.854 16.238 1.00 13.24 112 VAL A O 1
ATOM 686 N N . LYS A 1 159 ? 39.421 0.843 15.133 1.00 11.55 113 LYS A N 1
ATOM 687 C CA . LYS A 1 159 ? 40.148 1.552 16.178 1.00 13.48 113 LYS A CA 1
ATOM 688 C C . LYS A 1 159 ? 40.773 2.798 15.581 1.00 16.31 113 LYS A C 1
ATOM 689 O O . LYS A 1 159 ? 41.248 2.749 14.498 1.00 15.02 113 LYS A O 1
ATOM 695 N N . VAL A 1 160 ? 40.795 3.848 16.416 1.00 15.89 114 VAL A N 1
ATOM 696 C CA . VAL A 1 160 ? 41.583 5.085 16.131 1.00 18.14 114 VAL A CA 1
ATOM 697 C C . VAL A 1 160 ? 42.456 5.374 17.297 1.00 22.08 114 VAL A C 1
ATOM 698 O O . VAL A 1 160 ? 41.958 5.344 18.362 1.00 20.87 114 VAL A O 1
ATOM 702 N N . GLY A 1 161 ? 43.783 5.482 17.131 1.00 26.62 115 GLY A N 1
ATOM 703 C CA . GLY A 1 161 ? 44.631 5.643 18.305 1.00 34.71 115 GLY A CA 1
ATOM 704 C C . GLY A 1 161 ? 44.642 4.524 19.286 1.00 27.28 115 GLY A C 1
ATOM 705 O O . GLY A 1 161 ? 44.741 4.733 20.513 1.00 32.30 115 GLY A O 1
ATOM 706 N N . GLY A 1 162 ? 44.468 3.283 18.749 1.00 27.83 116 GLY A N 1
ATOM 707 C CA . GLY A 1 162 ? 44.356 2.140 19.594 1.00 30.74 116 GLY A CA 1
ATOM 708 C C . GLY A 1 162 ? 43.149 1.916 20.397 1.00 24.78 116 GLY A C 1
ATOM 709 O O . GLY A 1 162 ? 43.184 1.100 21.265 1.00 26.61 116 GLY A O 1
ATOM 710 N N . GLU A 1 163 ? 42.120 2.741 20.184 1.00 20.91 117 GLU A N 1
ATOM 711 C CA . GLU A 1 163 ? 40.928 2.652 20.928 1.00 21.43 117 GLU A CA 1
ATOM 712 C C . GLU A 1 163 ? 39.760 2.328 19.990 1.00 14.21 117 GLU A C 1
ATOM 713 O O . GLU A 1 163 ? 39.614 2.948 18.964 1.00 14.39 117 GLU A O 1
ATOM 719 N N . ASP A 1 164 ? 38.861 1.476 20.472 1.00 14.81 118 ASP A N 1
ATOM 720 C CA . ASP A 1 164 ? 37.661 1.144 19.787 1.00 12.49 118 ASP A CA 1
ATOM 721 C C . ASP A 1 164 ? 36.739 2.383 19.585 1.00 13.20 118 ASP A C 1
ATOM 722 O O . ASP A 1 164 ? 36.547 3.200 20.481 1.00 14.00 118 ASP A O 1
ATOM 727 N N . VAL A 1 165 ? 36.274 2.518 18.368 1.00 12.74 119 VAL A N 1
ATOM 728 C CA . VAL A 1 165 ? 35.354 3.616 18.060 1.00 11.90 119 VAL A CA 1
ATOM 729 C C . VAL A 1 165 ? 33.937 3.320 18.522 1.00 12.79 119 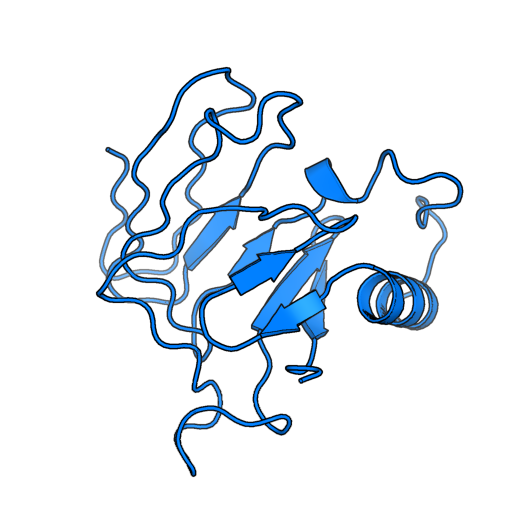VAL A C 1
ATOM 730 O O . VAL A 1 165 ? 33.085 4.225 18.636 1.00 13.08 119 VAL A O 1
ATOM 734 N N . ALA A 1 166 ? 33.652 2.015 18.622 1.00 11.64 120 ALA A N 1
ATOM 735 C CA . ALA A 1 166 ? 32.315 1.501 18.934 1.00 11.63 120 ALA A CA 1
ATOM 736 C C . ALA A 1 166 ? 32.502 0.050 19.341 1.00 11.28 120 ALA A C 1
ATOM 737 O O . ALA A 1 166 ? 33.482 -0.539 18.953 1.00 11.93 120 ALA A O 1
ATOM 739 N N . ASN A 1 167 ? 31.493 -0.528 19.997 1.00 11.48 121 ASN A N 1
ATOM 740 C CA . ASN A 1 167 ? 31.454 -1.982 20.156 1.00 12.19 121 ASN A CA 1
ATOM 741 C C . ASN A 1 167 ? 30.532 -2.516 19.099 1.00 10.77 121 ASN A C 1
ATOM 742 O O . ASN A 1 167 ? 29.413 -2.050 18.966 1.00 13.58 121 ASN A O 1
ATOM 747 N N . PHE A 1 168 ? 30.985 -3.429 18.282 1.00 12.17 122 PHE A N 1
ATOM 748 C CA . PHE A 1 168 ? 30.222 -4.043 17.219 1.00 11.14 122 PHE A CA 1
ATOM 749 C C . PHE A 1 168 ? 29.499 -5.266 17.704 1.00 12.95 122 PHE A C 1
ATOM 750 O O . PHE A 1 168 ? 30.118 -6.120 18.299 1.00 15.26 122 PHE A O 1
ATOM 758 N N . GLY A 1 169 ? 28.183 -5.325 17.561 1.00 13.03 123 GLY A N 1
ATOM 759 C CA . GLY A 1 169 ? 27.350 -6.363 18.097 1.00 14.36 123 GLY A CA 1
ATOM 760 C C . GLY A 1 169 ? 27.204 -7.591 17.234 1.00 15.33 123 GLY A C 1
ATOM 761 O O . GLY A 1 169 ? 27.872 -7.691 16.217 1.00 16.20 123 GLY A O 1
ATOM 762 N N . SER A 1 170 ? 26.332 -8.501 17.638 1.00 17.27 124 SER A N 1
ATOM 763 C CA . SER A 1 170 ? 26.346 -9.854 17.017 1.00 23.11 124 SER A CA 1
ATOM 764 C C . SER A 1 170 ? 25.753 -9.969 15.710 1.00 18.67 124 SER A C 1
ATOM 765 O O . SER A 1 170 ? 25.958 -10.982 15.040 1.00 22.57 124 SER A O 1
ATOM 768 N N . ASP A 1 171 ? 25.059 -8.960 15.214 1.00 16.61 125 ASP A N 1
ATOM 769 C CA . ASP A 1 171 ? 24.578 -9.028 13.890 1.00 17.40 125 ASP A CA 1
ATOM 770 C C . ASP A 1 171 ? 25.520 -8.317 12.910 1.00 16.02 125 ASP A C 1
ATOM 771 O O . ASP A 1 171 ? 25.145 -8.178 11.735 1.00 17.28 125 ASP A O 1
ATOM 776 N N . SER A 1 172 ? 26.736 -7.929 13.330 1.00 13.10 126 SER A N 1
ATOM 777 C CA . SER A 1 172 ? 27.666 -7.265 12.419 1.00 12.30 126 SER A CA 1
ATOM 778 C C . SER A 1 172 ? 28.339 -8.277 11.494 1.00 13.53 126 SER A C 1
ATOM 779 O O . SER A 1 172 ? 28.490 -9.470 11.811 1.00 14.00 126 SER A O 1
ATOM 782 N N . ASN A 1 173 ? 28.833 -7.756 10.392 1.00 11.55 127 ASN A N 1
ATOM 783 C CA . ASN A 1 173 ? 29.452 -8.606 9.341 1.00 12.50 127 ASN A CA 1
ATOM 784 C C . ASN A 1 173 ? 30.495 -7.779 8.672 1.00 11.87 127 ASN A C 1
ATOM 785 O O . ASN A 1 173 ? 30.102 -6.835 7.912 1.00 14.96 127 ASN A O 1
ATOM 790 N N . PHE A 1 174 ? 31.786 -8.045 8.826 1.00 11.46 128 PHE A N 1
ATOM 791 C CA . PHE A 1 174 ? 32.809 -7.284 8.178 1.00 11.56 128 PHE A CA 1
ATOM 792 C C . PHE A 1 174 ? 33.270 -7.847 6.802 1.00 13.17 128 PHE A C 1
ATOM 793 O O . PHE A 1 174 ? 34.228 -7.379 6.239 1.00 13.40 128 PHE A O 1
ATOM 801 N N . ASP A 1 175 ? 32.506 -8.735 6.225 1.00 12.87 129 ASP A N 1
ATOM 802 C CA . ASP A 1 175 ? 32.759 -9.282 4.884 1.00 14.16 129 ASP A CA 1
ATOM 803 C C . ASP A 1 175 ? 32.141 -8.361 3.852 1.00 15.16 129 ASP A C 1
ATOM 804 O O . ASP A 1 175 ? 30.965 -8.486 3.485 1.00 20.70 129 ASP A O 1
ATOM 809 N N . SER A 1 176 ? 32.936 -7.418 3.369 1.00 13.76 130 SER A N 1
ATOM 810 C CA . SER A 1 176 ? 32.393 -6.391 2.415 1.00 15.76 130 SER A CA 1
ATOM 811 C C . SER A 1 176 ? 32.188 -6.924 1.026 1.00 16.20 130 SER A C 1
ATOM 812 O O . SER A 1 176 ? 31.340 -6.464 0.311 1.00 17.73 130 SER A O 1
ATOM 815 N N . ASN A 1 177 ? 33.013 -7.882 0.650 1.00 16.86 131 ASN A N 1
ATOM 816 C CA . ASN A 1 177 ? 33.065 -8.384 -0.748 1.00 18.86 131 ASN A CA 1
ATOM 817 C C . ASN A 1 177 ? 32.279 -9.630 -0.988 1.00 19.49 131 ASN A C 1
ATOM 818 O O . ASN A 1 177 ? 32.134 -10.061 -2.123 1.00 23.27 131 ASN A O 1
ATOM 823 N N . GLY A 1 178 ? 31.755 -10.246 0.064 1.00 18.40 132 GLY A N 1
ATOM 824 C CA . GLY A 1 178 ? 30.909 -11.378 0.030 1.00 17.24 132 GLY A CA 1
ATOM 825 C C . GLY A 1 178 ? 31.640 -12.711 -0.233 1.00 18.80 132 GLY A C 1
ATOM 826 O O . GLY A 1 178 ? 31.008 -13.665 -0.555 1.00 23.19 132 GLY A O 1
ATOM 827 N N . VAL A 1 179 ? 32.944 -12.701 -0.255 1.00 16.77 133 VAL A N 1
ATOM 828 C CA . VAL A 1 179 ? 33.772 -13.889 -0.460 1.00 18.03 133 VAL A CA 1
ATOM 829 C C . VAL A 1 179 ? 34.848 -14.047 0.580 1.00 19.93 133 VAL A C 1
ATOM 830 O O . VAL A 1 179 ? 35.316 -13.115 1.174 1.00 15.62 133 VAL A O 1
ATOM 834 N N . ASP A 1 180 ? 35.217 -15.332 0.802 1.00 17.80 134 ASP A N 1
ATOM 835 C CA . ASP A 1 180 ? 36.361 -15.689 1.674 1.00 16.29 134 ASP A CA 1
ATOM 836 C C . ASP A 1 180 ? 36.217 -15.278 3.152 1.00 16.02 134 ASP A C 1
ATOM 837 O O . ASP A 1 180 ? 37.210 -15.172 3.842 1.00 18.75 134 ASP A O 1
ATOM 842 N N . GLY A 1 181 ? 34.988 -15.086 3.599 1.00 15.58 135 GLY A N 1
ATOM 843 C CA . GLY A 1 181 ? 34.725 -14.466 4.880 1.00 15.97 135 GLY A CA 1
ATOM 844 C C . GLY A 1 181 ? 35.402 -13.190 5.029 1.00 16.30 135 GLY A C 1
ATOM 845 O O . GLY A 1 181 ? 35.321 -12.347 4.157 1.00 17.33 135 GLY A O 1
ATOM 846 N N . VAL A 1 182 ? 35.971 -12.948 6.184 1.00 15.74 136 VAL A N 1
ATOM 847 C CA . VAL A 1 182 ? 36.671 -11.695 6.446 1.00 14.57 136 VAL A CA 1
ATOM 848 C C . VAL A 1 182 ? 38.174 -11.776 6.288 1.00 15.12 136 VAL A C 1
ATOM 849 O O . VAL A 1 182 ? 38.788 -12.571 6.993 1.00 16.46 136 VAL A O 1
ATOM 853 N N . THR A 1 183 ? 38.771 -11.059 5.312 1.00 15.37 137 THR A N 1
ATOM 854 C CA . THR A 1 183 ? 40.223 -10.999 5.093 1.00 15.21 137 THR A CA 1
ATOM 855 C C . THR A 1 183 ? 40.711 -9.565 4.786 1.00 16.68 137 THR A C 1
ATOM 856 O O . THR A 1 183 ? 39.892 -8.608 4.725 1.00 16.62 137 THR A O 1
ATOM 860 N N . THR A 1 184 ? 41.994 -9.384 4.599 1.00 17.25 138 THR A N 1
ATOM 861 C CA . THR A 1 184 ? 42.539 -8.131 4.175 1.00 18.49 138 THR A CA 1
ATOM 862 C C . THR A 1 184 ? 42.019 -7.565 2.847 1.00 19.62 138 THR A C 1
ATOM 863 O O . THR A 1 184 ? 42.276 -6.395 2.572 1.00 20.55 138 THR A O 1
ATOM 867 N N . ALA A 1 185 ? 41.303 -8.368 2.082 1.00 16.99 139 ALA A N 1
ATOM 868 C CA . ALA A 1 185 ? 40.717 -7.870 0.841 1.00 18.11 139 ALA A CA 1
ATOM 869 C C . ALA A 1 185 ? 39.451 -7.117 1.126 1.00 18.20 139 ALA A C 1
ATOM 870 O O . ALA A 1 185 ? 39.016 -6.345 0.321 1.00 18.75 139 ALA A O 1
ATOM 872 N N . ASP A 1 186 ? 38.860 -7.346 2.294 1.00 14.44 140 ASP A N 1
ATOM 873 C CA . ASP A 1 186 ? 37.645 -6.605 2.710 1.00 14.65 140 ASP A CA 1
ATOM 874 C C . ASP A 1 186 ? 38.010 -5.210 3.173 1.00 12.41 140 ASP A C 1
ATOM 875 O O . ASP A 1 186 ? 39.168 -4.869 3.526 1.00 15.00 140 ASP A O 1
ATOM 880 N N . SER A 1 187 ? 36.978 -4.368 3.138 1.00 14.20 141 SER A N 1
ATOM 881 C CA . SER A 1 187 ? 37.159 -2.991 3.590 1.00 14.13 141 SER A CA 1
ATOM 882 C C . SER A 1 187 ? 35.893 -2.456 4.192 1.00 14.76 141 SER A C 1
ATOM 883 O O . SER A 1 187 ? 34.790 -3.018 4.052 1.00 17.19 141 SER A O 1
ATOM 886 N N . ILE A 1 188 ? 36.057 -1.332 4.883 1.00 12.82 142 ILE A N 1
ATOM 887 C CA . ILE A 1 188 ? 34.884 -0.602 5.420 1.00 13.42 142 ILE A CA 1
ATOM 888 C C . ILE A 1 188 ? 34.848 0.774 4.813 1.00 12.16 142 ILE A C 1
ATOM 889 O O . ILE A 1 188 ? 35.918 1.346 4.469 1.00 13.99 142 ILE A O 1
ATOM 894 N N . LYS A 1 189 ? 33.649 1.317 4.747 1.00 11.11 143 LYS A N 1
ATOM 895 C CA . LYS A 1 189 ? 33.429 2.672 4.283 1.00 12.30 143 LYS A CA 1
ATOM 896 C C . LYS A 1 189 ? 33.552 3.658 5.491 1.00 10.90 143 LYS A C 1
ATOM 897 O O . LYS A 1 189 ? 32.823 3.489 6.474 1.00 11.62 143 LYS A O 1
ATOM 903 N N . VAL A 1 190 ? 34.460 4.620 5.402 1.00 10.72 144 VAL A N 1
ATOM 904 C CA . VAL A 1 190 ? 34.731 5.575 6.450 1.00 9.70 144 VAL A CA 1
ATOM 905 C C . VAL A 1 190 ? 34.501 6.955 5.860 1.00 10.34 144 VAL A C 1
ATOM 906 O O . VAL A 1 190 ? 35.004 7.263 4.748 1.00 11.57 144 VAL A O 1
ATOM 910 N N . ILE A 1 191 ? 33.700 7.750 6.572 1.00 11.14 145 ILE A N 1
ATOM 911 C CA . ILE A 1 191 ? 33.392 9.138 6.183 1.00 11.26 145 ILE A CA 1
ATOM 912 C C . ILE A 1 191 ? 34.239 10.101 7.056 1.00 11.28 145 ILE A C 1
ATOM 913 O O . ILE A 1 191 ? 34.350 9.941 8.249 1.00 12.63 145 ILE A O 1
ATOM 918 N N . TYR A 1 192 ? 34.914 11.019 6.379 1.00 10.62 146 TYR A N 1
ATOM 919 C CA . TYR A 1 192 ? 35.665 12.071 7.028 1.00 10.66 146 TYR A CA 1
ATO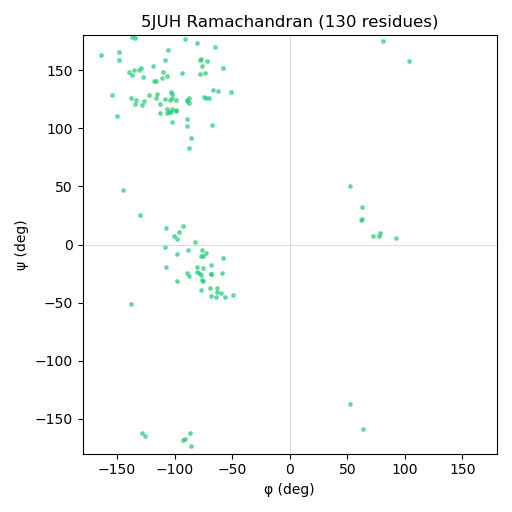M 920 C C . TYR A 1 192 ? 35.303 13.374 6.272 1.00 12.10 146 TYR A C 1
ATOM 921 O O . TYR A 1 192 ? 35.435 13.477 5.063 1.00 12.33 146 TYR A O 1
ATOM 930 N N . ASN A 1 193 ? 34.752 14.321 7.038 1.00 13.34 147 ASN A N 1
ATOM 931 C CA . ASN A 1 193 ? 34.320 15.609 6.414 1.00 14.15 147 ASN A CA 1
ATOM 932 C C . ASN A 1 193 ? 33.403 15.398 5.191 1.00 13.28 147 ASN A C 1
ATOM 933 O O . ASN A 1 193 ? 33.576 16.025 4.179 1.00 15.64 147 ASN A O 1
ATOM 938 N N . ASN A 1 194 ? 32.351 14.572 5.371 1.00 14.42 148 ASN A N 1
ATOM 939 C CA . ASN A 1 194 ? 31.342 14.363 4.374 1.00 15.87 148 ASN A CA 1
ATOM 940 C C . ASN A 1 194 ? 31.767 13.770 3.065 1.00 14.59 148 ASN A C 1
ATOM 941 O O . ASN A 1 194 ? 31.055 13.841 2.095 1.00 18.63 148 ASN A O 1
ATOM 946 N N . GLU A 1 195 ? 32.889 13.110 3.038 1.00 11.46 149 GLU A N 1
ATOM 947 C CA . GLU A 1 195 ? 33.349 12.369 1.855 1.00 12.22 149 GLU A CA 1
ATOM 948 C C . GLU A 1 195 ? 33.761 10.951 2.358 1.00 13.17 149 GLU A C 1
ATOM 949 O O . GLU A 1 195 ? 34.151 10.765 3.481 1.00 13.52 149 GLU A O 1
ATOM 955 N N . GLU A 1 196 ? 33.594 9.993 1.447 1.00 13.35 150 GLU A N 1
ATOM 956 C CA . GLU A 1 196 ? 33.691 8.581 1.820 1.00 13.29 150 GLU A CA 1
ATOM 957 C C . GLU A 1 196 ? 34.943 7.926 1.206 1.00 13.87 150 GLU A C 1
ATOM 958 O O . GLU A 1 196 ? 35.299 8.142 0.036 1.00 15.02 150 GLU A O 1
ATOM 964 N N . TYR A 1 197 ? 35.500 7.031 2.018 1.00 10.09 151 TYR A N 1
ATOM 965 C CA . TYR A 1 197 ? 36.706 6.292 1.711 1.00 11.85 151 TYR A CA 1
ATOM 966 C C . TYR A 1 197 ? 36.635 4.849 2.078 1.00 13.22 151 TYR A C 1
ATOM 967 O O . TYR A 1 197 ? 35.918 4.554 2.981 1.00 16.13 151 TYR A O 1
ATOM 976 N N . SER A 1 198 ? 37.276 3.945 1.288 1.00 13.44 152 SER A N 1
ATOM 977 C CA . SER A 1 198 ? 37.259 2.532 1.578 1.00 14.84 152 SER A CA 1
ATOM 978 C C . SER A 1 198 ? 38.584 2.140 2.200 1.00 16.70 152 SER A C 1
ATOM 979 O O . SER A 1 198 ? 39.602 2.301 1.564 1.00 18.05 152 SER A O 1
ATOM 982 N N . ILE A 1 199 ? 38.563 1.683 3.426 1.00 13.30 153 ILE A N 1
ATOM 983 C CA . ILE A 1 199 ? 39.737 1.383 4.195 1.00 13.71 153 ILE A CA 1
ATOM 984 C C . ILE A 1 199 ? 39.791 -0.132 4.415 1.00 13.14 153 ILE A C 1
ATOM 985 O O . ILE A 1 199 ? 38.894 -0.731 5.013 1.00 15.05 153 ILE A O 1
ATOM 990 N N . ASN A 1 200 ? 40.889 -0.763 3.940 1.00 13.87 154 ASN A N 1
ATOM 991 C CA . ASN A 1 200 ? 41.003 -2.198 4.031 1.00 14.90 154 ASN A CA 1
ATOM 992 C C . ASN A 1 200 ? 41.292 -2.693 5.433 1.00 15.88 154 ASN A C 1
ATOM 993 O O . ASN A 1 200 ? 42.015 -2.038 6.191 1.00 14.85 154 ASN A O 1
ATOM 998 N N . ILE A 1 201 ? 40.771 -3.835 5.701 1.00 14.59 155 ILE A N 1
ATOM 999 C CA A ILE A 1 201 ? 41.208 -4.651 6.839 0.50 15.41 155 ILE A CA 1
ATOM 1000 C CA B ILE A 1 201 ? 41.198 -4.656 6.840 0.50 15.57 155 ILE A CA 1
ATOM 1001 C C . ILE A 1 201 ? 42.744 -4.822 6.776 1.00 16.82 155 ILE A C 1
ATOM 1002 O O . ILE A 1 201 ? 43.337 -5.151 5.737 1.00 18.78 155 ILE A O 1
ATOM 1011 N N . ASP A 1 202 ? 43.392 -4.563 7.920 1.00 18.13 156 ASP A N 1
ATOM 1012 C CA . ASP A 1 202 ? 44.863 -4.515 7.884 1.00 25.76 156 ASP A CA 1
ATOM 1013 C C . ASP A 1 202 ? 45.500 -5.652 8.545 1.00 28.08 156 ASP A C 1
ATOM 1014 O O . ASP A 1 202 ? 46.672 -5.770 8.563 1.00 40.84 156 ASP A O 1
ATOM 1019 N N . GLY A 1 203 ? 44.710 -6.529 9.115 1.00 22.26 157 GLY A N 1
ATOM 1020 C CA . GLY A 1 203 ? 45.290 -7.635 9.913 1.00 25.07 157 GLY A CA 1
ATOM 1021 C C . GLY A 1 203 ? 44.145 -8.387 10.605 1.00 26.51 157 GLY A C 1
ATOM 1022 O O . GLY A 1 203 ? 43.011 -7.966 10.397 1.00 19.80 157 GLY A O 1
#

B-factor: mean 19.25, std 9.69, range [9.08, 108.84]

Solvent-accessible surface area: 7075 Å² total; per-residue (Å²): 121,52,106,17,30,154,30,114,36,92,18,87,15,20,116,51,74,128,81,22,48,0,21,0,93,114,15,45,0,51,0,50,2,8,79,29,153,66,65,147,36,12,2,33,0,31,21,0,47,3,51,58,2,3,0,18,0,29,61,22,0,60,78,52,103,82,28,18,45,199,138,41,91,95,95,43,8,54,126,23,0,85,127,33,3,104,0,41,93,23,79,0,63,12,73,63,99,29,2,1,73,32,24,118,106,31,77,4,26,27,70,59,86,122,41,45,54,83,67,0,24,0,53,0,14,5,74,134,102,91,18,74,8,82,8,78,82

Nearest PDB structures (foldseek):
  5juh-assembly1_A  TM=1.007E+00  e=4.027E-26  Marinomonas primoryensis
  1go8-assembly1_P-2  TM=5.058E-01  e=1.118E-01  Dickeya chrysanthemi
  7rah-assembly1_E  TM=5.482E-01  e=2.737E+00  Bordetella pertussis

Secondary structure (DSSP, 8-state):
-EE--SS--EEE--SSSS--EEE--SS--EEE----SSGGGPPEES--BTTT-EEE-HHHHTTSTT---TT--HHHHHHHHHHHEEEETTEEEETTEESSEE-TT-B--SSSSSSS-TT-EEEEEETTEEEEEE---

Organism: NCBI:txid178399

InterPro domains:
  IPR011049 Serralysin-like metalloprotease, C-terminal [SSF51120] (1129-1336)
  IPR011049 Serralysin-like metalloprotease, C-terminal [SSF51120] (1422-1497)
  IPR013783 Immunoglobulin-like fold [G3DSA:2.60.40.10] (1-100)
  IPR013783 Immunoglobulin-like fold [G3DSA:2.60.40.10] (103-204)
  IPR013783 Immunoglobulin-like fold [G3DSA:2.60.40.10] (207-309)
  IPR041690 Cadherin-like domain [PF17892] (902-986)
  IPR047995 Choice-of-anchor K domain [NF038131] (442-596)
  IPR049531 Antifreeze protein repeat [PF18815] (1265-1312)
  IPR049826 Ig-like Ice domain [NF012196] (3-74)
  IPR049826 Ig-like Ice domain [NF012196] (79-178)
  IPR049826 Ig-like Ice domain [NF012196] (183-283)

Foldseek 3Di:
DAEADQEEEEDEPDLDQAEDEYEYHHAAYEYEFADDPDLVRGYEDAAAEQQGYAYECQRVQVPPPPQDDPPDDPVSNQVSCQVAWADAFQAIDGPRGGRYGYHDNYAQANPPPPGADQVTWGWYHHPRDIDTHGHDD

Sequence (137 aa):
TLLIGGQGDDVLLFGGDDSLVDTLTGLEGSDIFILNDTTDVLNIDTITDFNAAEDALDLTDLLTTGIAGSPGKDADVDAVTQFLTENVKVTDGHVKVGGEDVANFGSDSNFDSNGVDGVTTADSIKVIYNNEEYSINIIDG